Protein AF-X6G786-F1 (afdb_monomer_lite)

Foldseek 3Di:
DDDPPDPLVNLLQVLLVCPQVDDVVRVPDDQQVVSVVVTVDDSVSSVSSVVVNVCVVVVVDPVDD

Structure (mmCIF, N/CA/C/O backbone):
data_AF-X6G786-F1
#
_entry.id   AF-X6G786-F1
#
loop_
_atom_site.group_PDB
_atom_site.id
_atom_site.type_symbol
_atom_site.label_atom_id
_atom_site.label_alt_id
_atom_site.label_comp_id
_atom_site.label_asym_id
_atom_site.label_entity_id
_atom_site.label_seq_id
_atom_site.pdbx_PDB_ins_code
_atom_site.Cartn_x
_atom_site.Cartn_y
_atom_site.Cartn_z
_atom_site.occupancy
_atom_site.B_iso_or_equiv
_atom_site.auth_seq_id
_atom_site.auth_comp_id
_atom_site.auth_asym_id
_atom_site.auth_atom_id
_atom_site.pdbx_PDB_model_num
ATOM 1 N N . MET A 1 1 ? -10.202 12.803 -24.910 1.00 37.50 1 MET A N 1
ATOM 2 C CA . MET A 1 1 ? -9.902 12.123 -23.634 1.00 37.50 1 MET A CA 1
ATOM 3 C C . MET A 1 1 ? -8.493 11.581 -23.771 1.00 37.50 1 MET A C 1
ATOM 5 O O . MET A 1 1 ? -8.290 10.711 -24.605 1.00 37.50 1 MET A O 1
ATOM 9 N N . GLY A 1 2 ? -7.513 12.206 -23.118 1.00 47.84 2 GLY A N 1
ATOM 10 C CA . GLY A 1 2 ? -6.114 11.784 -23.203 1.00 47.84 2 GLY A CA 1
ATOM 11 C C . GLY A 1 2 ? -5.867 10.663 -22.206 1.00 47.84 2 GLY A C 1
ATOM 12 O O . GLY A 1 2 ? -6.161 10.830 -21.027 1.00 47.84 2 GLY A O 1
ATOM 13 N N . GLN A 1 3 ? -5.381 9.522 -22.681 1.00 50.81 3 GLN A N 1
ATOM 14 C CA . GLN A 1 3 ? -4.809 8.498 -21.819 1.00 50.81 3 GLN A CA 1
ATOM 15 C C . GLN A 1 3 ? -3.535 9.096 -21.214 1.00 50.81 3 GLN A C 1
ATOM 17 O O . GLN A 1 3 ? -2.577 9.355 -21.938 1.00 50.81 3 GLN A O 1
ATOM 22 N N . THR A 1 4 ? -3.550 9.412 -19.919 1.00 52.38 4 THR A N 1
ATOM 23 C CA . THR A 1 4 ? -2.326 9.789 -19.209 1.00 52.38 4 THR A CA 1
ATOM 24 C C . THR A 1 4 ? -1.507 8.519 -19.067 1.00 52.38 4 THR A C 1
ATOM 26 O O . THR A 1 4 ? -1.867 7.639 -18.286 1.00 52.38 4 THR A O 1
ATOM 29 N N . ASP A 1 5 ? -0.461 8.404 -19.879 1.00 51.12 5 ASP A N 1
ATOM 30 C CA . ASP A 1 5 ? 0.506 7.316 -19.802 1.00 51.12 5 ASP A CA 1
ATOM 31 C C . ASP A 1 5 ? 1.334 7.529 -18.532 1.00 51.12 5 ASP A C 1
ATOM 33 O O . ASP A 1 5 ? 2.358 8.209 -18.516 1.00 51.12 5 ASP A O 1
ATOM 37 N N . LEU A 1 6 ? 0.776 7.090 -17.405 1.00 54.66 6 LEU A N 1
ATOM 38 C CA . LEU A 1 6 ? 1.497 7.043 -16.148 1.00 54.66 6 LEU A CA 1
ATOM 39 C C . LEU A 1 6 ? 2.429 5.849 -16.259 1.00 54.66 6 LEU A C 1
ATOM 41 O O . LEU A 1 6 ? 1.958 4.710 -16.268 1.00 54.66 6 LEU A O 1
ATOM 45 N N . ASP A 1 7 ? 3.733 6.117 -16.329 1.00 60.53 7 ASP A N 1
ATOM 46 C CA . ASP A 1 7 ? 4.748 5.083 -16.182 1.00 60.53 7 ASP A CA 1
ATOM 47 C C . ASP A 1 7 ? 4.348 4.173 -15.008 1.00 60.53 7 ASP A C 1
ATOM 49 O O . ASP A 1 7 ? 4.135 4.677 -13.897 1.00 60.53 7 ASP A O 1
ATOM 53 N N . PRO A 1 8 ? 4.227 2.847 -15.205 1.00 60.72 8 PRO A N 1
ATOM 54 C CA . PRO A 1 8 ? 3.807 1.919 -14.152 1.00 60.72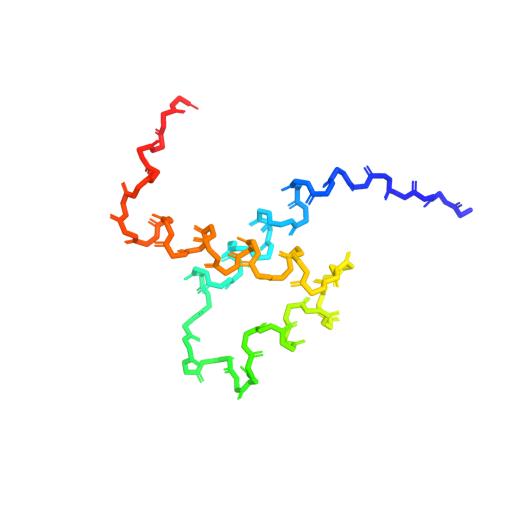 8 PRO A CA 1
ATOM 55 C C . PRO A 1 8 ? 4.635 2.082 -12.870 1.00 60.72 8 PRO A C 1
ATOM 57 O O . PRO A 1 8 ? 4.121 1.981 -11.755 1.00 60.72 8 PRO A O 1
ATOM 60 N N . ASN A 1 9 ? 5.907 2.450 -13.043 1.00 79.12 9 ASN A N 1
ATOM 61 C CA . ASN A 1 9 ? 6.844 2.763 -11.973 1.00 79.12 9 ASN A CA 1
ATOM 62 C C . ASN A 1 9 ? 6.405 3.956 -11.110 1.00 79.12 9 ASN A C 1
ATOM 64 O O . ASN A 1 9 ? 6.623 3.933 -9.901 1.00 79.12 9 ASN A O 1
ATOM 68 N N . PHE A 1 10 ? 5.779 4.981 -11.690 1.00 87.56 10 PHE A N 1
ATOM 69 C CA . PHE A 1 10 ? 5.302 6.154 -10.956 1.00 87.56 10 PHE A CA 1
ATOM 70 C C . PHE A 1 10 ? 4.093 5.816 -10.074 1.00 87.56 10 PHE A C 1
ATOM 72 O O . PHE A 1 10 ? 4.065 6.170 -8.896 1.00 87.56 10 PHE A O 1
ATOM 79 N N . VAL A 1 11 ? 3.118 5.064 -10.599 1.00 92.38 11 VAL A N 1
ATOM 80 C CA . VAL A 1 11 ? 1.923 4.664 -9.828 1.00 92.38 11 VAL A CA 1
ATOM 81 C C . VAL A 1 11 ? 2.304 3.765 -8.649 1.00 92.38 11 VAL A C 1
ATOM 83 O O . VAL A 1 11 ? 1.773 3.922 -7.549 1.00 92.38 11 VAL A O 1
ATOM 86 N N . VAL A 1 12 ? 3.262 2.856 -8.850 1.00 94.56 12 VAL A N 1
ATOM 87 C CA . VAL A 1 12 ? 3.810 2.006 -7.783 1.00 94.56 12 VAL A CA 1
ATOM 88 C C . VAL A 1 12 ? 4.508 2.837 -6.698 1.00 94.56 12 VAL A C 1
ATOM 90 O O . VAL A 1 12 ? 4.320 2.558 -5.511 1.00 94.56 12 VAL A O 1
ATOM 93 N N . GLN A 1 13 ? 5.270 3.870 -7.071 1.00 94.12 13 GLN A N 1
ATOM 94 C CA . GLN A 1 13 ? 5.932 4.769 -6.117 1.00 94.12 13 GLN A CA 1
ATOM 95 C C . GLN A 1 13 ? 4.928 5.567 -5.280 1.00 94.12 13 GLN A C 1
ATOM 97 O O . GLN A 1 13 ? 5.038 5.587 -4.053 1.00 94.12 13 GLN A O 1
ATOM 102 N N . GLU A 1 14 ? 3.910 6.155 -5.908 1.00 94.94 14 GLU A N 1
ATOM 103 C CA . GLU A 1 14 ? 2.861 6.903 -5.201 1.00 94.94 14 GLU A CA 1
ATOM 104 C C . GLU A 1 14 ? 2.040 5.999 -4.268 1.00 94.94 14 GLU A C 1
ATOM 106 O O . GLU A 1 14 ? 1.768 6.348 -3.116 1.00 94.94 14 GLU A O 1
ATOM 111 N N . ALA A 1 15 ? 1.709 4.786 -4.717 1.00 95.50 15 ALA A N 1
ATOM 112 C CA . ALA A 1 15 ? 1.056 3.781 -3.886 1.00 95.50 15 ALA A CA 1
ATOM 113 C C . ALA A 1 15 ? 1.925 3.371 -2.683 1.00 95.50 15 ALA A C 1
ATOM 115 O O . ALA A 1 15 ? 1.424 3.240 -1.561 1.00 95.50 15 ALA A O 1
ATOM 116 N N . ALA A 1 16 ? 3.234 3.193 -2.884 1.00 95.50 16 ALA A N 1
ATOM 117 C CA . ALA A 1 16 ? 4.169 2.892 -1.806 1.00 95.50 16 ALA A CA 1
ATOM 118 C C . ALA A 1 16 ? 4.252 4.045 -0.797 1.00 95.50 16 ALA A C 1
ATOM 120 O O . ALA A 1 16 ? 4.180 3.815 0.413 1.00 95.50 16 ALA A O 1
ATOM 121 N N . ARG A 1 17 ? 4.325 5.285 -1.288 1.00 94.56 17 ARG A N 1
ATOM 122 C CA . ARG A 1 17 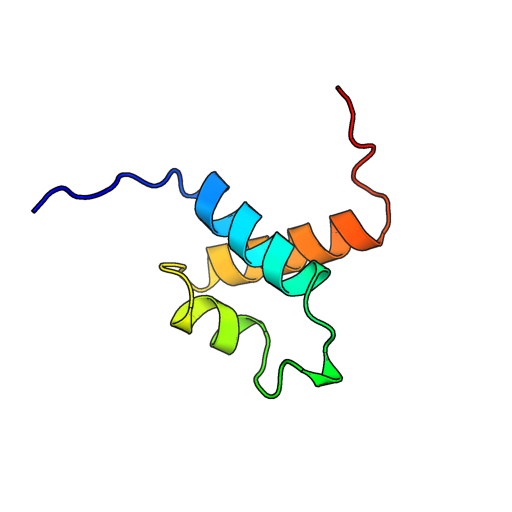? 4.342 6.499 -0.472 1.00 94.56 17 ARG A CA 1
ATOM 123 C C . ARG A 1 17 ? 3.106 6.600 0.416 1.00 94.56 17 ARG A C 1
ATOM 125 O O . ARG A 1 17 ? 3.250 6.765 1.625 1.00 94.56 17 ARG A O 1
ATOM 132 N N . PHE A 1 18 ? 1.914 6.360 -0.129 1.00 95.06 18 PHE A N 1
ATOM 133 C CA . PHE A 1 18 ? 0.681 6.303 0.662 1.00 95.06 18 PHE A CA 1
ATOM 134 C C . PHE A 1 18 ? 0.763 5.283 1.806 1.00 95.06 18 PHE A C 1
ATOM 136 O O . PHE A 1 18 ? 0.356 5.577 2.933 1.00 95.06 18 PHE A O 1
ATOM 143 N N . ILE A 1 19 ? 1.310 4.087 1.553 1.00 94.81 19 ILE A N 1
ATOM 144 C CA . ILE A 1 19 ? 1.481 3.064 2.594 1.00 94.81 19 ILE A CA 1
ATOM 145 C C . ILE A 1 19 ? 2.448 3.533 3.677 1.00 94.81 19 ILE A C 1
ATOM 147 O O . ILE A 1 19 ? 2.203 3.211 4.842 1.00 94.81 19 ILE A O 1
ATOM 151 N N . VAL A 1 20 ? 3.530 4.231 3.315 1.00 94.12 20 VAL A N 1
ATOM 152 C CA . VAL A 1 20 ? 4.536 4.773 4.242 1.00 94.12 20 VAL A CA 1
ATOM 153 C C . VAL A 1 20 ? 3.936 5.880 5.105 1.00 94.12 20 VAL A C 1
ATOM 155 O O . VAL A 1 20 ? 4.001 5.773 6.330 1.00 94.12 20 VAL A O 1
ATOM 158 N N . GLU A 1 21 ? 3.316 6.876 4.473 1.00 94.25 21 GLU A N 1
ATOM 159 C CA . GLU A 1 21 ? 2.787 8.087 5.109 1.00 94.25 21 GLU A CA 1
ATOM 160 C C . GLU A 1 21 ? 1.507 7.828 5.911 1.00 94.25 21 GLU A C 1
ATOM 162 O O . GLU A 1 21 ? 1.244 8.530 6.884 1.00 94.25 21 GLU A O 1
ATOM 167 N N . THR A 1 22 ? 0.731 6.796 5.558 1.00 92.38 22 THR A N 1
ATOM 168 C CA . THR A 1 22 ? -0.533 6.480 6.238 1.00 92.38 22 THR A CA 1
ATOM 169 C C . THR A 1 22 ? -0.364 5.325 7.238 1.00 92.38 22 THR A C 1
ATOM 171 O O . THR A 1 22 ? -0.191 4.157 6.839 1.00 92.38 22 THR A O 1
ATOM 174 N N . PRO A 1 23 ? -0.484 5.576 8.557 1.00 87.25 23 PRO A N 1
ATOM 175 C CA . PRO A 1 23 ? -0.395 4.537 9.579 1.00 87.25 23 PRO A CA 1
ATOM 176 C C . PRO A 1 23 ? -1.445 3.437 9.391 1.00 87.25 23 PRO A C 1
ATOM 178 O O . PRO A 1 23 ? -2.558 3.684 8.927 1.00 87.25 23 PRO A O 1
ATOM 181 N N . LYS A 1 24 ? -1.128 2.199 9.797 1.00 86.00 24 LYS A N 1
ATOM 182 C CA . LYS A 1 24 ? -2.054 1.062 9.627 1.00 86.00 24 LYS A CA 1
ATOM 183 C C . LYS A 1 24 ? -3.388 1.265 10.359 1.00 86.00 24 LYS A C 1
ATOM 185 O O . LYS A 1 24 ? -4.413 0.846 9.835 1.00 86.00 24 LYS A O 1
ATOM 190 N N . ALA A 1 25 ? -3.389 1.954 11.501 1.00 89.12 25 ALA A N 1
ATOM 191 C CA . ALA A 1 25 ? -4.609 2.293 12.240 1.00 89.12 25 ALA A CA 1
ATOM 192 C C . ALA A 1 25 ? -5.614 3.125 11.415 1.00 89.12 25 ALA A C 1
ATOM 194 O O . ALA A 1 25 ? -6.812 3.038 11.649 1.00 89.12 25 ALA A O 1
ATOM 195 N N . GLN A 1 26 ? -5.137 3.887 10.425 1.00 89.75 26 GLN A N 1
ATOM 196 C CA . GLN A 1 26 ? -5.963 4.708 9.531 1.00 89.75 26 GLN A CA 1
ATOM 197 C C . GLN A 1 26 ? -6.281 4.005 8.199 1.00 89.75 26 GLN A C 1
ATOM 199 O O . GLN A 1 26 ? -6.984 4.554 7.357 1.00 89.75 26 GLN A O 1
ATOM 204 N N . ARG A 1 27 ? -5.779 2.778 7.995 1.00 88.19 27 ARG A N 1
ATOM 205 C CA . ARG A 1 27 ? -6.035 1.944 6.811 1.00 88.19 27 ARG A CA 1
ATOM 206 C C . ARG A 1 27 ? -6.878 0.735 7.219 1.00 88.19 27 ARG A C 1
ATOM 208 O O . ARG A 1 27 ? -6.309 -0.339 7.465 1.00 88.19 27 ARG A O 1
ATOM 215 N N . PRO A 1 28 ? -8.215 0.885 7.305 1.00 85.50 28 PRO A N 1
ATOM 216 C CA . PRO A 1 28 ? -9.097 -0.164 7.817 1.00 85.50 28 PRO A CA 1
ATOM 217 C C . PRO A 1 28 ? -9.104 -1.411 6.926 1.00 85.50 28 PRO A C 1
ATOM 219 O O . PRO A 1 28 ? -9.331 -2.517 7.411 1.00 85.50 28 PRO A O 1
ATOM 222 N N . ARG A 1 29 ? -8.789 -1.269 5.634 1.00 89.69 29 ARG A N 1
ATOM 223 C CA . ARG A 1 29 ? -8.799 -2.378 4.676 1.00 89.69 29 ARG A CA 1
ATOM 224 C C . ARG A 1 29 ? -7.425 -3.052 4.544 1.00 89.69 29 ARG A C 1
ATOM 226 O O . ARG A 1 29 ? -6.390 -2.482 4.924 1.00 89.69 29 ARG A O 1
ATOM 233 N N . PRO A 1 30 ? -7.375 -4.291 4.023 1.00 92.94 30 PRO A N 1
ATOM 234 C CA . PRO A 1 30 ? -6.122 -4.920 3.614 1.00 92.94 30 PRO A CA 1
ATOM 235 C C . PRO A 1 30 ? -5.388 -4.062 2.575 1.00 92.94 30 PRO A C 1
ATOM 237 O O . PRO A 1 30 ? -6.016 -3.524 1.668 1.00 92.94 30 PRO A O 1
ATOM 240 N N . ALA A 1 31 ? -4.060 -3.958 2.687 1.00 92.69 31 ALA A N 1
ATOM 241 C CA . ALA A 1 31 ? -3.264 -3.034 1.873 1.00 92.69 31 ALA A CA 1
ATOM 242 C C . ALA A 1 31 ? -3.433 -3.262 0.362 1.00 92.69 31 ALA A C 1
ATOM 2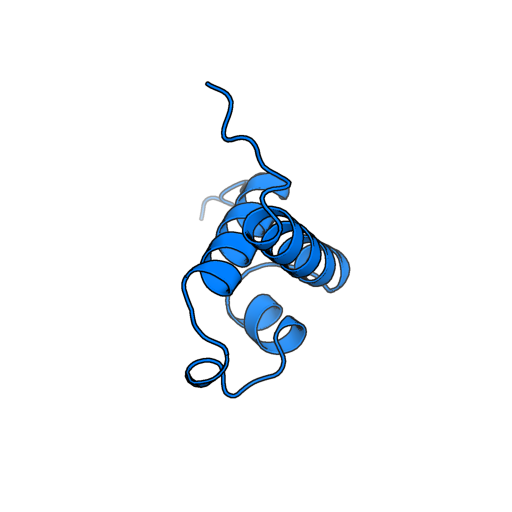44 O O . ALA A 1 31 ? -3.647 -2.309 -0.369 1.00 92.69 31 ALA A O 1
ATOM 245 N N . ILE A 1 32 ? -3.410 -4.516 -0.097 1.00 94.12 32 ILE A N 1
ATOM 246 C CA . ILE A 1 32 ? -3.553 -4.841 -1.525 1.00 94.12 32 ILE A CA 1
ATOM 247 C C . ILE A 1 32 ? -4.926 -4.431 -2.069 1.00 94.12 32 ILE A C 1
ATOM 249 O O . ILE A 1 32 ? -5.018 -3.916 -3.178 1.00 94.12 32 ILE A O 1
ATOM 253 N N . VAL A 1 33 ? -5.990 -4.627 -1.284 1.00 94.44 33 VAL A N 1
ATOM 254 C CA . VAL A 1 33 ? -7.351 -4.225 -1.672 1.00 94.44 33 VAL A CA 1
ATOM 255 C C . VAL A 1 33 ? -7.447 -2.703 -1.743 1.00 94.44 33 VAL A C 1
ATOM 257 O O . VAL A 1 33 ? -7.908 -2.169 -2.742 1.00 94.44 33 VAL A O 1
ATOM 260 N N . GLU A 1 34 ? -6.947 -2.013 -0.717 1.00 93.62 34 GLU A N 1
ATOM 261 C CA . GLU A 1 34 ? -6.947 -0.549 -0.648 1.00 93.62 34 GLU A CA 1
ATOM 262 C C . GLU A 1 34 ? -6.186 0.086 -1.822 1.00 93.62 34 GLU A C 1
ATOM 264 O O . GLU A 1 34 ? -6.648 1.055 -2.418 1.00 93.62 34 GLU A O 1
ATOM 269 N N . LEU A 1 35 ? -5.022 -0.465 -2.175 1.00 94.69 35 LEU A N 1
ATOM 270 C CA . LEU A 1 35 ? -4.193 0.069 -3.253 1.00 94.69 35 LEU A CA 1
ATOM 271 C C . LEU A 1 35 ? -4.841 -0.109 -4.625 1.00 94.69 35 LEU A C 1
ATOM 273 O O . LEU A 1 35 ? -4.829 0.824 -5.419 1.00 94.69 35 LEU A O 1
ATOM 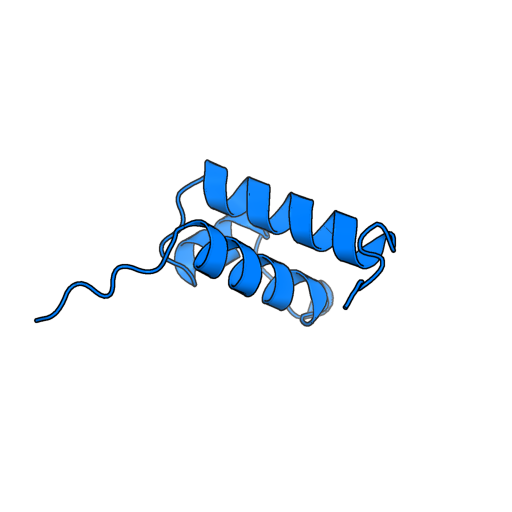277 N N . ARG A 1 36 ? -5.442 -1.271 -4.894 1.00 94.25 36 ARG A N 1
ATOM 278 C CA . ARG A 1 36 ? -6.093 -1.552 -6.184 1.00 94.25 36 ARG A CA 1
ATOM 279 C C . ARG A 1 36 ? -7.369 -0.748 -6.418 1.00 94.25 36 ARG A C 1
ATOM 281 O O . ARG A 1 36 ? -7.803 -0.620 -7.554 1.00 94.25 36 ARG A O 1
ATOM 288 N N . GLU A 1 37 ? -7.989 -0.241 -5.357 1.00 93.56 37 GLU A N 1
ATOM 289 C CA . GLU A 1 37 ? -9.150 0.643 -5.476 1.00 93.56 37 GLU A CA 1
ATOM 290 C C . GLU A 1 37 ? -8.766 2.114 -5.627 1.00 93.56 37 GLU A C 1
ATOM 292 O O . GLU A 1 37 ? -9.498 2.874 -6.255 1.00 93.56 37 GLU A O 1
ATOM 297 N N . ARG A 1 38 ? -7.633 2.528 -5.048 1.00 92.69 38 ARG A N 1
ATOM 298 C CA . ARG A 1 38 ? -7.154 3.918 -5.114 1.00 92.69 38 ARG A CA 1
ATOM 299 C C . ARG A 1 38 ? -6.334 4.217 -6.358 1.00 92.69 38 ARG A C 1
ATOM 301 O O . ARG A 1 38 ? -6.353 5.346 -6.837 1.00 92.69 38 ARG A O 1
ATOM 308 N N . TYR A 1 39 ? -5.596 3.229 -6.845 1.00 93.56 39 TYR A N 1
ATOM 309 C CA . TYR A 1 39 ? -4.641 3.379 -7.932 1.00 93.56 39 TYR A CA 1
ATOM 310 C C . TYR A 1 39 ? -4.978 2.405 -9.063 1.00 93.56 39 TYR A C 1
ATOM 312 O O . TYR A 1 39 ? -5.481 1.312 -8.789 1.00 93.56 39 TYR A O 1
ATOM 320 N N . PRO A 1 40 ? -4.666 2.748 -10.325 1.00 92.69 40 PRO A N 1
ATOM 321 C CA . PRO A 1 40 ? -4.840 1.856 -11.470 1.00 92.69 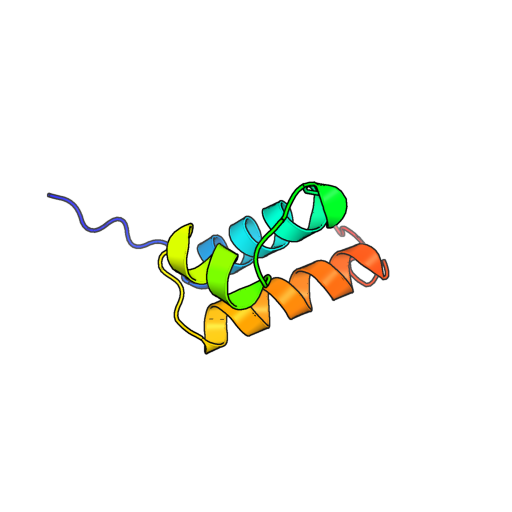40 PRO A CA 1
ATOM 322 C C . PRO A 1 40 ? -3.758 0.758 -11.486 1.00 92.69 40 PRO A C 1
ATOM 324 O O . PRO A 1 40 ? -2.968 0.660 -12.419 1.00 92.69 40 PRO A O 1
ATOM 327 N N . LEU A 1 41 ? -3.694 -0.048 -10.423 1.00 91.31 41 LEU A N 1
ATOM 328 C CA . LEU A 1 41 ? -2.735 -1.136 -10.244 1.00 91.31 41 LEU A CA 1
ATOM 329 C C . LEU A 1 41 ? -3.431 -2.494 -10.339 1.00 91.31 41 LEU A C 1
ATOM 331 O O . LEU A 1 41 ? -4.526 -2.711 -9.809 1.00 91.31 41 LEU A O 1
ATOM 335 N N . ASP A 1 42 ? -2.744 -3.446 -10.958 1.00 91.62 42 ASP A N 1
ATOM 336 C CA . ASP A 1 42 ? -3.086 -4.856 -10.853 1.00 91.62 42 ASP A CA 1
ATOM 337 C C . ASP A 1 42 ? -2.553 -5.456 -9.534 1.00 91.62 42 ASP A C 1
ATOM 339 O O . ASP A 1 42 ? -2.034 -4.765 -8.650 1.00 91.62 42 ASP A O 1
ATOM 343 N N . LEU A 1 43 ? -2.729 -6.767 -9.350 1.00 93.50 43 LEU A N 1
ATOM 344 C CA . LEU A 1 43 ? -2.247 -7.449 -8.144 1.00 93.50 43 LEU A CA 1
ATOM 345 C C . LEU A 1 43 ? -0.723 -7.370 -8.004 1.00 93.50 43 LEU A C 1
ATOM 347 O O . LEU A 1 43 ? -0.228 -7.226 -6.887 1.00 93.50 43 LEU A O 1
ATOM 351 N N . GLN A 1 44 ? 0.006 -7.454 -9.117 1.00 93.81 44 GLN A N 1
ATOM 352 C CA . GLN A 1 44 ? 1.461 -7.426 -9.112 1.00 93.81 44 GLN A CA 1
ATOM 353 C C . GLN A 1 44 ? 1.979 -6.047 -8.693 1.00 93.81 44 GLN A C 1
ATOM 355 O O . GLN A 1 44 ? 2.775 -5.965 -7.758 1.00 93.81 44 GLN A O 1
ATOM 360 N N . GLY A 1 45 ? 1.458 -4.973 -9.288 1.00 93.81 45 GLY A N 1
ATOM 361 C CA . GLY A 1 45 ? 1.819 -3.600 -8.940 1.00 93.81 45 GLY A CA 1
ATOM 362 C C . GLY A 1 45 ? 1.460 -3.238 -7.496 1.00 93.81 45 GLY A C 1
ATOM 363 O O . GLY A 1 45 ? 2.231 -2.574 -6.806 1.00 93.81 45 GLY A O 1
ATOM 364 N N . ALA A 1 46 ? 0.337 -3.742 -6.974 1.00 95.62 46 ALA A N 1
ATOM 365 C CA . ALA A 1 46 ? -0.012 -3.555 -5.566 1.00 95.62 46 ALA A CA 1
ATOM 366 C C . ALA A 1 46 ? 0.964 -4.278 -4.616 1.00 95.62 46 ALA A C 1
ATOM 368 O O . ALA A 1 46 ? 1.363 -3.718 -3.591 1.00 95.62 46 ALA A O 1
ATOM 369 N N . CYS A 1 47 ? 1.378 -5.505 -4.947 1.00 96.38 47 CYS A N 1
ATOM 370 C CA . CYS A 1 47 ? 2.407 -6.226 -4.194 1.00 96.38 47 CYS A CA 1
ATOM 371 C C . CYS A 1 47 ? 3.755 -5.498 -4.244 1.00 96.38 47 CYS A C 1
ATOM 373 O O . CYS A 1 47 ? 4.443 -5.397 -3.225 1.00 96.38 47 CYS A O 1
ATOM 375 N N . GLU A 1 48 ? 4.115 -4.954 -5.404 1.00 95.31 48 GLU A N 1
ATOM 376 C CA . GLU A 1 48 ? 5.347 -4.197 -5.586 1.00 95.31 48 GLU A CA 1
ATOM 377 C C . GLU A 1 48 ? 5.357 -2.904 -4.765 1.00 95.31 48 GLU A C 1
ATOM 379 O O . GLU A 1 48 ? 6.335 -2.635 -4.066 1.00 95.31 48 GLU A O 1
ATOM 384 N N . ALA A 1 49 ? 4.247 -2.166 -4.739 1.00 95.56 49 ALA A N 1
ATOM 385 C CA . ALA A 1 49 ? 4.099 -0.972 -3.913 1.00 95.56 49 ALA A CA 1
ATOM 386 C C . ALA A 1 49 ? 4.255 -1.283 -2.413 1.00 95.56 49 ALA A C 1
ATOM 388 O O . ALA A 1 49 ? 4.930 -0.556 -1.683 1.00 95.56 49 ALA A O 1
ATOM 389 N N . VAL A 1 50 ? 3.689 -2.400 -1.937 1.00 95.12 50 VAL A N 1
ATOM 390 C CA . VAL A 1 50 ? 3.871 -2.846 -0.544 1.00 95.12 50 VAL A CA 1
ATOM 391 C C . VAL A 1 50 ? 5.329 -3.224 -0.267 1.00 95.12 50 VAL A C 1
ATOM 393 O O . VAL A 1 50 ? 5.865 -2.852 0.781 1.00 95.12 50 VAL A O 1
ATOM 396 N N . ARG A 1 51 ? 5.989 -3.929 -1.195 1.00 94.31 51 ARG A N 1
ATOM 397 C CA . ARG A 1 51 ? 7.418 -4.263 -1.092 1.00 94.31 51 ARG A CA 1
ATOM 398 C C . ARG A 1 51 ? 8.267 -2.996 -0.991 1.00 94.31 51 ARG A C 1
ATOM 400 O O . ARG A 1 51 ? 9.090 -2.895 -0.084 1.00 94.31 51 ARG A O 1
ATOM 407 N N . LEU A 1 52 ? 8.036 -2.029 -1.877 1.00 94.19 52 LEU A N 1
ATOM 408 C CA . LEU A 1 52 ? 8.745 -0.752 -1.908 1.00 94.19 52 LEU A CA 1
ATOM 409 C C . LEU A 1 52 ? 8.533 0.040 -0.611 1.00 94.19 52 LEU A C 1
ATOM 411 O O . LEU A 1 52 ? 9.500 0.496 -0.011 1.00 94.19 52 LEU A O 1
ATOM 415 N N . ALA A 1 53 ? 7.301 0.116 -0.106 1.00 93.69 53 ALA A N 1
ATOM 416 C CA . ALA A 1 53 ? 7.008 0.782 1.163 1.00 93.69 53 ALA A CA 1
ATOM 417 C C . ALA A 1 53 ? 7.764 0.166 2.353 1.00 93.69 53 ALA A C 1
ATOM 419 O O . ALA A 1 53 ? 8.222 0.881 3.247 1.00 93.69 53 ALA A O 1
ATOM 420 N N . ASN A 1 54 ? 7.909 -1.161 2.376 1.00 92.75 54 ASN A N 1
ATOM 421 C CA . ASN A 1 54 ? 8.678 -1.847 3.413 1.00 92.75 54 ASN A CA 1
ATOM 422 C C . ASN A 1 54 ? 10.185 -1.586 3.280 1.00 92.75 54 ASN A C 1
ATOM 424 O O . ASN A 1 54 ? 10.844 -1.401 4.299 1.00 92.75 54 ASN A O 1
ATOM 428 N N . LEU A 1 55 ? 10.717 -1.511 2.055 1.00 91.38 55 LEU A N 1
ATOM 429 C CA . LEU A 1 55 ? 12.115 -1.132 1.813 1.00 91.38 55 LEU A CA 1
ATOM 430 C C . LEU A 1 55 ? 12.410 0.293 2.290 1.00 91.38 55 LEU A C 1
ATOM 432 O O . LEU A 1 55 ? 13.405 0.501 2.981 1.00 91.38 55 LEU A O 1
ATOM 436 N N . ILE A 1 56 ? 11.514 1.244 1.996 1.00 88.56 56 ILE A N 1
ATOM 437 C CA . ILE A 1 56 ? 11.623 2.634 2.465 1.00 88.56 56 ILE A CA 1
ATOM 438 C C . ILE A 1 56 ? 11.694 2.675 3.999 1.00 88.56 56 ILE A C 1
ATOM 440 O O . ILE A 1 56 ? 12.580 3.303 4.569 1.00 88.56 56 ILE A O 1
ATOM 444 N N . ARG A 1 57 ? 10.799 1.952 4.684 1.00 87.31 57 ARG A N 1
ATOM 445 C CA . ARG A 1 57 ? 10.768 1.881 6.158 1.00 87.31 57 ARG A CA 1
ATOM 446 C C . ARG A 1 57 ? 11.995 1.228 6.778 1.00 87.31 57 ARG A C 1
ATOM 448 O O . ARG A 1 57 ? 12.377 1.601 7.881 1.00 87.31 57 ARG A O 1
ATOM 455 N N . ALA A 1 58 ? 12.572 0.241 6.103 1.00 86.25 58 ALA A N 1
ATOM 456 C CA . ALA A 1 58 ? 13.761 -0.460 6.571 1.00 86.25 58 ALA A CA 1
ATOM 457 C C . ALA A 1 58 ? 15.047 0.377 6.430 1.00 86.25 58 ALA A C 1
ATOM 459 O O . ALA A 1 58 ? 16.113 -0.105 6.798 1.00 86.25 58 ALA A O 1
ATOM 460 N N . GLY A 1 59 ? 14.965 1.597 5.881 1.00 72.94 59 GLY A N 1
ATOM 461 C CA . GLY A 1 59 ? 16.137 2.411 5.555 1.00 72.94 59 GLY A CA 1
ATOM 462 C C . GLY A 1 59 ? 16.899 1.903 4.328 1.00 72.94 59 GLY A C 1
ATOM 463 O O . GLY A 1 59 ? 18.002 2.356 4.071 1.00 72.94 59 GLY A O 1
ATOM 464 N N . GLY A 1 60 ? 16.321 0.972 3.554 1.00 55.25 60 GLY A N 1
ATOM 465 C CA . GLY A 1 60 ? 16.930 0.405 2.342 1.00 55.25 60 GLY A CA 1
ATOM 466 C C . GLY A 1 60 ? 16.923 1.350 1.138 1.00 55.25 60 GLY A C 1
ATOM 467 O O . GLY A 1 60 ? 17.397 0.984 0.065 1.00 55.25 60 GLY A O 1
ATOM 468 N N . VAL A 1 61 ? 16.376 2.551 1.313 1.00 53.66 61 VAL A N 1
ATOM 469 C CA . VAL A 1 61 ? 16.602 3.684 0.427 1.00 53.66 61 VAL A CA 1
ATOM 470 C C . VAL A 1 61 ? 17.504 4.647 1.189 1.00 53.66 61 VAL A C 1
ATOM 472 O O . VAL A 1 61 ? 17.041 5.518 1.919 1.00 53.66 61 VAL A O 1
ATOM 475 N N . ASP A 1 62 ? 18.817 4.490 1.045 1.00 48.44 62 ASP A N 1
ATOM 476 C CA . ASP A 1 62 ? 19.645 5.688 1.081 1.00 48.44 62 ASP A CA 1
ATOM 477 C C . ASP A 1 62 ? 19.078 6.575 -0.026 1.00 48.44 62 ASP A C 1
ATOM 479 O O . ASP A 1 62 ? 19.130 6.229 -1.208 1.00 48.44 62 ASP A O 1
ATOM 483 N N . ALA A 1 63 ? 18.409 7.653 0.378 1.00 44.53 63 ALA A N 1
ATOM 484 C CA . ALA A 1 63 ? 17.953 8.710 -0.505 1.00 44.53 63 ALA A CA 1
ATOM 485 C C . ALA A 1 63 ? 19.202 9.372 -1.107 1.00 44.53 63 ALA A C 1
ATOM 487 O O . ALA A 1 63 ? 19.685 10.392 -0.626 1.00 44.53 63 ALA A O 1
ATOM 488 N N . ALA A 1 64 ? 19.798 8.711 -2.095 1.00 38.03 64 ALA A N 1
ATOM 489 C CA . ALA A 1 64 ? 20.924 9.212 -2.845 1.00 38.03 64 ALA A CA 1
ATOM 490 C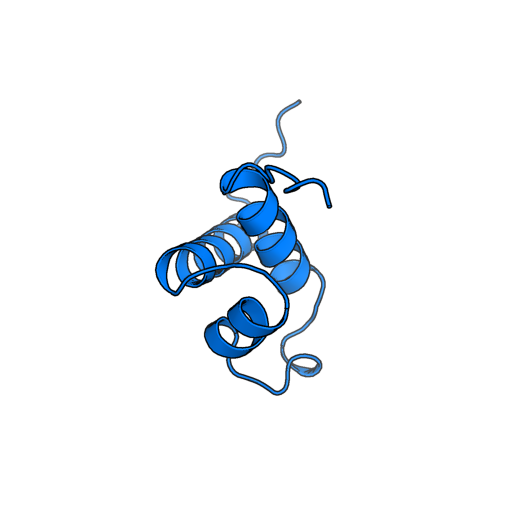 C . ALA A 1 64 ? 20.416 10.183 -3.918 1.00 38.03 64 ALA A C 1
ATOM 492 O O . ALA A 1 64 ? 19.699 9.764 -4.826 1.00 38.03 64 ALA A O 1
ATOM 493 N N . ALA A 1 65 ? 20.911 11.420 -3.788 1.00 36.62 65 ALA A N 1
ATOM 494 C CA . ALA A 1 65 ? 20.998 12.510 -4.768 1.00 36.62 65 ALA A CA 1
ATOM 495 C C . ALA A 1 65 ? 19.733 13.337 -5.054 1.00 36.62 65 ALA A C 1
ATOM 497 O O . ALA A 1 65 ? 18.766 12.819 -5.651 1.00 36.62 65 ALA A O 1
#

Sequence (65 aa):
MGQTDLDPNFVVQEAARFIVETPKAQRPRPAIVELRERYPLDLQGACEAVRLANLIRAGGVDAAA

pLDDT: mean 82.76, std 18.22, range [36.62, 96.38]

Secondary structure (DSSP, 8-state):
-------HHHHHHHHHHHHHHS-GGG--S-HHHHHHHHSS--HHHHHHHHHHHHHHHTT------

Radius of gyration: 12.45 Å; chains: 1; bounding box: 31×20×36 Å